Protein AF-A0A417Y6M2-F1 (afdb_monomer)

Secondary structure (DSSP, 8-state):
--HHHHHHHHHHHHHHHHHHHHHHHHHHHHHHHHHHHHHHHHHHHHHHHHHHHHHSSS-S-EEHHHHHHHH-SS-HHHHHHHHHHTTEEEEEE--SSSS-EEEEEETTT-HHHHHHTT-

Organism: NCBI:txid2049295

Foldseek 3Di:
DPVVVVVVVVVVVVVVVVVVVVVVVVVVVVVVVVVVVVVVVVLLVVLLVVLLVVQPDPDQKDFLVVSCVVSDPDDSVVNVVSLVVSQKDWDWDDPVDPDTTIMIHHCVSCVVVVVVVVD

Structure (mmCIF, N/CA/C/O backbone):
data_AF-A0A417Y6M2-F1
#
_entry.id   AF-A0A417Y6M2-F1
#
loop_
_atom_site.group_PDB
_atom_site.id
_atom_site.type_symbol
_atom_site.label_atom_id
_atom_site.label_alt_id
_atom_site.label_comp_id
_atom_site.label_asym_id
_atom_site.label_entity_id
_atom_site.label_seq_id
_atom_site.pdbx_PDB_ins_code
_atom_site.Cartn_x
_atom_site.Cartn_y
_atom_site.Cartn_z
_atom_site.occupancy
_atom_site.B_iso_or_equiv
_atom_site.auth_seq_id
_atom_site.auth_comp_id
_atom_site.auth_asym_id
_atom_site.auth_atom_id
_atom_site.pdbx_PDB_model_num
ATOM 1 N N . MET A 1 1 ? 24.939 25.107 -61.874 1.00 54.72 1 MET A N 1
ATOM 2 C CA . MET A 1 1 ? 23.739 24.264 -61.665 1.00 54.72 1 MET A CA 1
ATOM 3 C C . MET A 1 1 ? 24.031 22.920 -60.962 1.00 54.72 1 MET A C 1
ATOM 5 O O . MET A 1 1 ? 23.158 22.072 -60.934 1.00 54.72 1 MET A O 1
ATOM 9 N N . TRP A 1 2 ? 25.204 22.731 -60.329 1.00 57.91 2 TRP A N 1
ATOM 10 C CA . TRP A 1 2 ? 25.581 21.485 -59.620 1.00 57.91 2 TRP A CA 1
ATOM 11 C C . TRP A 1 2 ? 25.489 21.575 -58.082 1.00 57.91 2 TRP A C 1
ATOM 13 O O . TRP A 1 2 ? 25.533 20.565 -57.395 1.00 57.91 2 TRP A O 1
ATOM 23 N N . ALA A 1 3 ? 25.323 22.782 -57.526 1.00 62.53 3 ALA A N 1
ATOM 24 C CA . ALA A 1 3 ? 25.256 23.000 -56.076 1.00 62.53 3 ALA A CA 1
ATOM 25 C C . ALA A 1 3 ? 23.879 22.675 -55.460 1.00 62.53 3 ALA A C 1
ATOM 27 O O . ALA A 1 3 ? 23.788 22.428 -54.263 1.00 62.53 3 ALA A O 1
ATOM 28 N N . GLY A 1 4 ? 22.807 22.665 -56.262 1.00 64.75 4 GLY A N 1
ATOM 29 C CA . GLY A 1 4 ? 21.456 22.345 -55.788 1.00 64.75 4 GLY A CA 1
ATOM 30 C C . GLY A 1 4 ? 21.288 20.860 -55.459 1.00 64.75 4 GLY A C 1
ATOM 31 O O . GLY A 1 4 ? 20.844 20.523 -54.368 1.00 64.75 4 GLY A O 1
ATOM 32 N N . SER A 1 5 ? 21.720 19.966 -56.356 1.00 64.38 5 SER A N 1
ATOM 33 C CA . SER A 1 5 ? 21.590 18.508 -56.185 1.00 64.38 5 SER A CA 1
ATOM 34 C C . SER A 1 5 ? 22.377 17.967 -54.987 1.00 64.38 5 SER A C 1
ATOM 36 O O . SER A 1 5 ? 21.925 17.039 -54.320 1.00 64.38 5 SER A O 1
ATOM 38 N N . MET A 1 6 ? 23.521 18.575 -54.663 1.00 65.12 6 MET A N 1
ATOM 39 C CA . MET A 1 6 ? 24.359 18.158 -53.536 1.00 65.12 6 MET A CA 1
ATOM 40 C C . MET A 1 6 ? 23.734 18.494 -52.171 1.00 65.12 6 MET A C 1
ATOM 42 O O . MET A 1 6 ? 23.900 17.732 -51.221 1.00 65.12 6 MET A O 1
ATOM 46 N N . ARG A 1 7 ? 22.951 19.581 -52.085 1.00 73.00 7 ARG A N 1
ATOM 47 C CA . ARG A 1 7 ? 22.217 19.961 -50.864 1.00 73.00 7 ARG A CA 1
ATOM 48 C C . ARG A 1 7 ? 21.026 19.036 -50.616 1.00 73.00 7 ARG A C 1
ATOM 50 O O . ARG A 1 7 ? 20.919 18.480 -49.527 1.00 73.00 7 ARG A O 1
ATOM 57 N N . PHE A 1 8 ? 20.227 18.757 -51.648 1.00 73.69 8 PHE A N 1
ATOM 58 C CA . PHE A 1 8 ? 19.105 17.815 -51.546 1.00 73.69 8 PHE A CA 1
ATOM 59 C C . PHE A 1 8 ? 19.553 16.404 -51.132 1.00 73.69 8 PHE A C 1
ATOM 61 O O . PHE A 1 8 ? 18.904 15.765 -50.308 1.00 73.69 8 PHE A O 1
ATOM 68 N N . MET A 1 9 ? 20.696 15.929 -51.635 1.00 74.69 9 MET A N 1
ATOM 69 C CA . MET A 1 9 ? 21.231 14.618 -51.255 1.00 74.69 9 MET A CA 1
ATOM 70 C C . MET A 1 9 ? 21.690 14.568 -49.788 1.00 74.69 9 MET A C 1
ATOM 72 O O . MET A 1 9 ? 21.459 13.567 -49.111 1.00 74.69 9 MET A O 1
ATOM 76 N N . SER A 1 10 ? 22.282 15.651 -49.269 1.00 84.56 10 SER A N 1
ATOM 77 C CA . SER A 1 10 ? 22.652 15.739 -47.849 1.00 84.56 10 SER A CA 1
ATOM 78 C C . SER A 1 10 ? 21.443 15.827 -46.914 1.00 84.56 10 SER A C 1
ATOM 80 O O . SER A 1 10 ? 21.478 15.260 -45.826 1.00 84.56 10 SER A O 1
ATOM 82 N N . GLU A 1 11 ? 20.359 16.476 -47.345 1.00 84.56 11 GLU A N 1
ATOM 83 C CA . GLU A 1 11 ? 19.126 16.600 -46.560 1.00 84.56 11 GLU A CA 1
ATOM 84 C C . GLU A 1 11 ? 18.396 15.259 -46.438 1.00 84.56 11 GLU A C 1
ATOM 86 O O . GLU A 1 11 ? 17.983 14.876 -45.343 1.00 84.56 11 GLU A O 1
ATOM 91 N N . ILE A 1 12 ? 18.315 14.495 -47.532 1.00 85.56 12 ILE A N 1
ATOM 92 C CA . ILE A 1 12 ? 17.737 13.143 -47.520 1.00 85.56 12 ILE A CA 1
ATOM 93 C C . ILE A 1 12 ? 18.572 12.211 -46.633 1.00 85.56 12 ILE A C 1
ATOM 95 O O . ILE A 1 12 ? 18.019 11.444 -45.845 1.00 85.56 12 ILE A O 1
ATOM 99 N N . LEU A 1 13 ? 19.902 12.305 -46.717 1.00 87.94 13 LEU A N 1
ATOM 100 C CA . LEU A 1 13 ? 20.801 11.510 -45.884 1.00 87.94 13 LEU A CA 1
ATOM 101 C C . LEU A 1 13 ? 20.647 11.861 -44.395 1.00 87.94 13 LEU A C 1
ATOM 103 O O . LEU A 1 13 ? 20.551 10.965 -43.558 1.00 87.94 13 LEU A O 1
ATOM 107 N N . ALA A 1 14 ? 20.565 13.151 -44.064 1.00 87.31 14 ALA A N 1
ATOM 108 C CA . ALA A 1 14 ? 20.352 13.610 -42.696 1.00 87.31 14 ALA A CA 1
ATOM 109 C C . ALA A 1 14 ? 18.997 13.145 -42.137 1.00 87.31 14 ALA A C 1
ATOM 111 O O . ALA A 1 14 ? 18.939 12.654 -41.010 1.00 87.31 14 ALA A O 1
ATOM 112 N N . ALA A 1 15 ? 17.922 13.229 -42.928 1.00 88.06 15 ALA A N 1
ATOM 113 C CA . ALA A 1 15 ? 16.596 12.754 -42.535 1.00 88.06 15 ALA A CA 1
ATOM 114 C C . ALA A 1 15 ? 16.566 11.232 -42.315 1.00 88.06 15 ALA A C 1
ATOM 116 O O . ALA A 1 15 ? 15.968 10.759 -41.348 1.00 88.06 15 ALA A O 1
ATOM 117 N N . ALA A 1 16 ? 17.256 10.465 -43.164 1.00 90.06 16 ALA A N 1
ATOM 118 C CA . ALA A 1 16 ? 17.376 9.017 -43.010 1.00 90.06 16 ALA A CA 1
ATOM 119 C C . ALA A 1 16 ? 18.125 8.640 -41.721 1.00 90.06 16 ALA A C 1
ATOM 121 O O . ALA A 1 16 ? 17.673 7.777 -40.968 1.00 90.06 16 ALA A O 1
ATOM 122 N N . ILE A 1 17 ? 19.233 9.326 -41.426 1.00 89.94 17 ILE A N 1
ATOM 123 C CA . ILE A 1 17 ? 20.009 9.116 -40.197 1.00 89.94 17 ILE A CA 1
ATOM 124 C C . ILE A 1 17 ? 19.178 9.491 -38.964 1.00 89.94 17 ILE A C 1
ATOM 126 O O . ILE A 1 17 ? 19.119 8.721 -38.007 1.00 89.94 17 ILE A O 1
ATOM 130 N N . ALA A 1 18 ? 18.486 10.632 -38.996 1.00 87.00 18 ALA A N 1
ATOM 131 C CA . ALA A 1 18 ? 17.612 11.059 -37.907 1.00 87.00 18 ALA A CA 1
ATOM 132 C C . ALA A 1 18 ? 16.472 10.055 -37.659 1.00 87.00 18 ALA A C 1
ATOM 134 O O . ALA A 1 18 ? 16.197 9.712 -36.509 1.00 87.00 18 ALA A O 1
ATOM 135 N N . GLY A 1 19 ? 15.862 9.527 -38.725 1.00 89.50 19 GLY A N 1
ATOM 136 C CA . GLY A 1 19 ? 14.841 8.483 -38.638 1.00 89.50 19 GLY A CA 1
ATOM 137 C C . GLY A 1 19 ? 15.370 7.193 -38.008 1.00 89.50 19 GLY A C 1
ATOM 138 O O . GLY A 1 19 ? 14.728 6.632 -37.122 1.00 89.50 19 GLY A O 1
ATOM 139 N N . LEU A 1 20 ? 16.569 6.750 -38.397 1.00 90.56 20 LEU A N 1
ATOM 140 C CA . LEU A 1 20 ? 17.204 5.559 -37.823 1.00 90.56 20 LEU A CA 1
ATOM 141 C C . LEU A 1 20 ? 17.528 5.729 -36.335 1.00 90.56 20 LEU A C 1
ATOM 143 O O . LEU A 1 20 ? 17.267 4.822 -35.544 1.00 90.56 20 LEU A O 1
ATOM 147 N N . ILE A 1 21 ? 18.045 6.895 -35.941 1.00 88.50 21 ILE A N 1
ATOM 148 C CA . ILE A 1 21 ? 18.315 7.214 -34.534 1.00 88.50 21 ILE A CA 1
ATOM 149 C C . ILE A 1 21 ? 17.006 7.238 -33.738 1.00 88.50 21 ILE A C 1
ATOM 151 O O . ILE A 1 21 ? 16.937 6.633 -32.670 1.00 88.50 21 ILE A O 1
ATOM 155 N N . ALA A 1 22 ? 15.951 7.869 -34.261 1.00 85.88 22 ALA A N 1
ATOM 156 C CA . ALA A 1 22 ? 14.649 7.918 -33.601 1.00 85.88 22 ALA A CA 1
ATOM 157 C C . ALA A 1 22 ? 14.050 6.516 -33.396 1.00 85.88 22 ALA A C 1
ATOM 159 O O . ALA A 1 22 ? 13.571 6.209 -32.305 1.00 85.88 22 ALA A O 1
ATOM 160 N N . ILE A 1 23 ? 14.138 5.641 -34.404 1.00 89.56 23 ILE A N 1
ATOM 161 C CA . ILE A 1 23 ? 13.688 4.244 -34.304 1.00 89.56 23 ILE A CA 1
ATOM 162 C C . ILE A 1 23 ? 14.512 3.485 -33.256 1.00 89.56 23 ILE A C 1
ATOM 164 O O . ILE A 1 23 ? 13.944 2.790 -32.415 1.00 89.56 23 ILE A O 1
ATOM 168 N N . ALA A 1 24 ? 15.838 3.639 -33.257 1.00 86.00 24 ALA A N 1
ATOM 169 C CA . ALA A 1 24 ? 16.707 2.988 -32.280 1.00 86.00 24 ALA A CA 1
ATOM 170 C C . ALA A 1 24 ? 16.386 3.431 -30.841 1.00 86.00 24 ALA A C 1
ATOM 172 O O . ALA A 1 24 ? 16.250 2.592 -29.948 1.00 86.00 24 ALA A O 1
ATOM 173 N N . VAL A 1 25 ? 16.196 4.736 -30.626 1.00 83.38 25 VAL A N 1
ATOM 174 C CA . VAL A 1 25 ? 15.802 5.301 -29.328 1.00 83.38 25 VAL A CA 1
ATOM 175 C C . VAL A 1 25 ? 14.421 4.799 -28.907 1.00 83.38 25 VAL A C 1
ATOM 177 O O . VAL A 1 25 ? 14.261 4.389 -27.760 1.00 83.38 25 VAL A O 1
ATOM 180 N N . ALA A 1 26 ? 13.441 4.758 -29.814 1.00 80.94 26 ALA A N 1
ATOM 181 C CA . ALA A 1 26 ? 12.099 4.258 -29.517 1.00 80.94 26 ALA A CA 1
ATOM 182 C C . ALA A 1 26 ? 12.114 2.781 -29.087 1.00 80.94 26 ALA A C 1
ATOM 184 O O . ALA A 1 26 ? 11.493 2.417 -28.089 1.00 80.94 26 ALA A O 1
ATOM 185 N N . LEU A 1 27 ? 12.883 1.937 -29.782 1.00 82.38 27 LEU A N 1
ATOM 186 C CA . LEU A 1 27 ? 13.020 0.517 -29.443 1.00 82.38 27 LEU A CA 1
ATOM 187 C C . LEU A 1 27 ? 13.712 0.299 -28.088 1.00 82.38 27 LEU A C 1
ATOM 189 O O . LEU A 1 27 ? 13.333 -0.606 -27.339 1.00 82.38 27 LEU A O 1
ATOM 193 N N . LEU A 1 28 ? 14.704 1.128 -27.751 1.00 78.06 28 LEU A N 1
ATOM 194 C CA . LEU A 1 28 ? 15.375 1.099 -26.448 1.00 78.06 28 LEU A CA 1
ATOM 195 C C . LEU A 1 28 ? 14.450 1.592 -25.324 1.00 78.06 28 LEU A C 1
ATOM 197 O O . LEU A 1 28 ? 14.316 0.924 -24.297 1.00 78.06 28 LEU A O 1
ATOM 201 N N . ALA A 1 29 ? 13.759 2.715 -25.534 1.00 75.00 29 ALA A N 1
ATOM 202 C CA . ALA A 1 29 ? 12.825 3.299 -24.573 1.00 75.00 29 ALA A CA 1
ATOM 203 C C . ALA A 1 29 ? 11.648 2.361 -24.271 1.00 75.00 29 ALA A C 1
ATOM 205 O O . ALA A 1 29 ? 11.280 2.195 -23.107 1.00 75.00 29 ALA A O 1
ATOM 206 N N . GLN A 1 30 ? 11.118 1.676 -25.291 1.00 72.50 30 GLN A N 1
ATOM 207 C CA . GLN A 1 30 ? 10.044 0.698 -25.125 1.00 72.50 30 GLN A CA 1
ATOM 208 C C . GLN A 1 30 ? 10.455 -0.421 -24.159 1.00 72.50 30 GLN A C 1
ATOM 210 O O . GLN A 1 30 ? 9.682 -0.805 -23.286 1.00 72.50 30 GLN A O 1
ATOM 215 N N . ARG A 1 31 ? 11.694 -0.919 -24.234 1.00 61.84 31 ARG A N 1
ATOM 216 C CA . ARG A 1 31 ? 12.164 -1.963 -23.308 1.00 61.84 31 ARG A CA 1
ATOM 217 C C . ARG A 1 31 ? 12.281 -1.462 -21.869 1.00 61.84 31 ARG A C 1
ATOM 219 O O . ARG A 1 31 ? 11.937 -2.206 -20.955 1.00 61.84 31 ARG A O 1
ATOM 226 N N . HIS A 1 32 ? 12.713 -0.220 -21.663 1.00 59.22 32 HIS A N 1
ATOM 227 C CA . HIS A 1 32 ? 12.833 0.366 -20.325 1.00 59.22 32 HIS A CA 1
ATOM 228 C C . HIS A 1 32 ? 11.478 0.685 -19.684 1.00 59.22 32 HIS A C 1
ATOM 230 O O . HIS A 1 32 ? 11.266 0.357 -18.516 1.00 59.22 32 HIS A O 1
ATOM 236 N N . GLN A 1 33 ? 10.535 1.249 -20.444 1.00 56.75 33 GLN A N 1
ATOM 237 C CA . GLN A 1 33 ? 9.195 1.556 -19.933 1.00 56.75 33 GLN A CA 1
ATOM 238 C C . GLN A 1 33 ? 8.436 0.292 -19.509 1.00 56.75 33 GLN A C 1
ATOM 240 O O . GLN A 1 33 ? 7.770 0.285 -18.475 1.00 56.75 33 GLN A O 1
ATOM 245 N N . PHE A 1 34 ? 8.589 -0.810 -20.249 1.00 55.16 34 PHE A N 1
ATOM 246 C CA . PHE A 1 34 ? 7.940 -2.078 -19.909 1.00 55.16 34 PHE A CA 1
ATOM 247 C C . PHE A 1 34 ? 8.462 -2.720 -18.614 1.00 55.16 34 PHE A C 1
ATOM 249 O O . PHE A 1 34 ? 7.702 -3.437 -17.960 1.00 55.16 34 PHE A O 1
ATOM 256 N N . GLN A 1 35 ? 9.721 -2.485 -18.230 1.00 52.28 35 GLN A N 1
ATOM 257 C CA . GLN A 1 35 ? 10.263 -3.015 -16.971 1.00 52.28 35 GLN A CA 1
ATOM 258 C C . GLN A 1 35 ? 9.712 -2.252 -15.764 1.00 52.28 35 GLN A C 1
ATOM 260 O O . GLN A 1 35 ? 9.183 -2.873 -14.844 1.00 52.28 35 GLN A O 1
ATOM 265 N N . GLN A 1 36 ? 9.691 -0.917 -15.823 1.00 52.09 36 GLN A N 1
ATOM 266 C CA . GLN A 1 36 ? 9.127 -0.095 -14.746 1.00 52.09 36 GLN A CA 1
ATOM 267 C C . GLN A 1 36 ? 7.627 -0.360 -14.530 1.00 52.09 36 GLN A C 1
ATOM 269 O O . GLN A 1 36 ? 7.155 -0.412 -13.395 1.00 52.09 36 GLN A O 1
ATOM 274 N N . PHE A 1 37 ? 6.876 -0.608 -15.609 1.00 51.94 37 PHE A N 1
ATOM 275 C CA . PHE A 1 37 ? 5.445 -0.913 -15.521 1.00 51.94 37 PHE A CA 1
ATOM 276 C C . PHE A 1 37 ? 5.165 -2.289 -14.888 1.00 51.94 37 PHE A C 1
ATOM 278 O O . PHE A 1 37 ? 4.209 -2.450 -14.128 1.00 51.94 37 PHE A O 1
ATOM 285 N N . LYS A 1 38 ? 6.005 -3.296 -15.171 1.00 50.69 38 LYS A N 1
ATOM 286 C CA . LYS A 1 38 ? 5.868 -4.646 -14.596 1.00 50.69 38 LYS A CA 1
ATOM 287 C C . LYS A 1 38 ? 6.275 -4.701 -13.127 1.00 50.69 38 LYS A C 1
ATOM 289 O O . LYS A 1 38 ? 5.644 -5.427 -12.358 1.00 50.69 38 LYS A O 1
ATOM 294 N N . GLU A 1 39 ? 7.292 -3.940 -12.742 1.00 52.88 39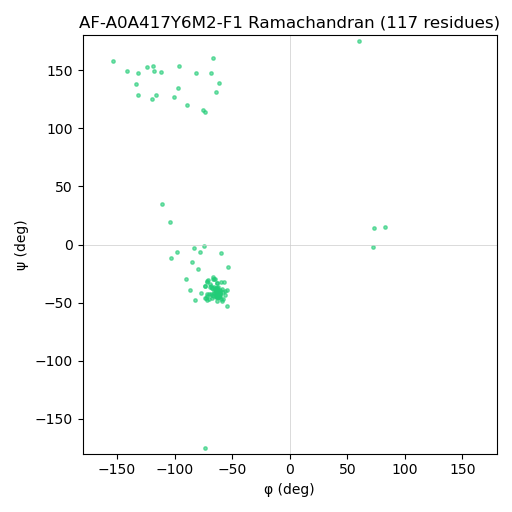 GLU A N 1
ATOM 295 C CA . GLU A 1 39 ? 7.731 -3.826 -11.350 1.00 52.88 39 GLU A CA 1
ATOM 296 C C . GLU A 1 39 ? 6.675 -3.106 -10.498 1.00 52.88 39 GLU A C 1
ATOM 298 O O . GLU A 1 39 ? 6.303 -3.607 -9.434 1.00 52.88 39 GLU A O 1
ATOM 303 N N . GLY A 1 40 ? 6.089 -2.014 -11.002 1.00 56.25 40 GLY A N 1
ATOM 304 C CA . GLY A 1 40 ? 5.025 -1.283 -10.305 1.00 56.25 40 GLY A CA 1
ATOM 305 C C . GLY A 1 40 ? 3.753 -2.111 -10.080 1.00 56.25 40 GLY A C 1
ATOM 306 O O . GLY A 1 40 ? 3.224 -2.145 -8.969 1.00 56.25 40 GLY A O 1
ATOM 307 N N . LEU A 1 41 ? 3.285 -2.841 -11.100 1.00 56.75 41 LEU A N 1
ATOM 308 C CA . LEU A 1 41 ? 2.069 -3.659 -10.991 1.00 56.75 41 LEU A CA 1
ATOM 309 C C . LEU A 1 41 ? 2.249 -4.863 -10.061 1.00 56.75 41 LEU A C 1
ATOM 311 O O . LEU A 1 41 ? 1.375 -5.129 -9.238 1.00 56.75 41 LEU A O 1
ATOM 315 N N . ARG A 1 42 ? 3.383 -5.575 -10.141 1.00 58.06 42 ARG A N 1
ATOM 316 C CA . ARG A 1 42 ? 3.676 -6.680 -9.210 1.00 58.06 42 ARG A CA 1
ATOM 317 C C . ARG A 1 42 ? 3.728 -6.197 -7.765 1.00 58.06 42 ARG A C 1
ATOM 319 O O . ARG A 1 42 ? 3.199 -6.871 -6.889 1.00 58.06 42 ARG A O 1
ATOM 326 N N . THR A 1 43 ? 4.294 -5.016 -7.535 1.00 66.31 43 THR A N 1
ATOM 327 C CA . THR A 1 43 ? 4.373 -4.418 -6.198 1.00 66.31 43 THR A CA 1
ATOM 328 C C . THR A 1 43 ? 2.985 -4.131 -5.624 1.00 66.31 43 THR A C 1
ATOM 330 O O . THR A 1 43 ? 2.739 -4.433 -4.462 1.00 66.31 43 THR A O 1
ATOM 333 N N . GLN A 1 44 ? 2.048 -3.629 -6.436 1.00 68.06 44 GLN A N 1
ATOM 334 C CA . GLN A 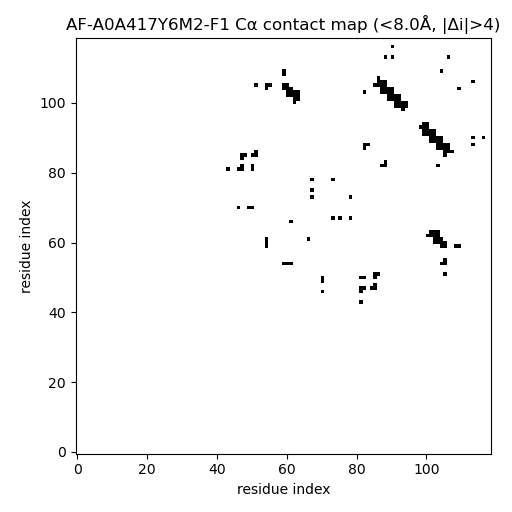1 44 ? 0.682 -3.351 -5.978 1.00 68.06 44 GLN A CA 1
ATOM 335 C C . GLN A 1 44 ? -0.101 -4.623 -5.641 1.00 68.06 44 GLN A C 1
ATOM 337 O O . GLN A 1 44 ? -0.700 -4.682 -4.574 1.00 68.06 44 GLN A O 1
ATOM 342 N N . TYR A 1 45 ? -0.058 -5.655 -6.489 1.00 73.56 45 TYR A N 1
ATOM 343 C CA . TYR A 1 45 ? -0.761 -6.913 -6.199 1.00 73.56 45 TYR A CA 1
ATOM 344 C C . TYR A 1 45 ? -0.187 -7.636 -4.973 1.00 73.56 45 TYR A C 1
ATOM 346 O O . TYR A 1 45 ? -0.936 -8.188 -4.172 1.00 73.56 45 TYR A O 1
ATOM 354 N N . MET A 1 46 ? 1.138 -7.615 -4.792 1.00 77.81 46 MET A N 1
ATOM 355 C CA . MET A 1 46 ? 1.751 -8.181 -3.587 1.00 77.81 46 MET A CA 1
ATOM 356 C C . MET A 1 46 ? 1.411 -7.361 -2.338 1.00 77.81 46 MET A C 1
ATOM 358 O O . MET A 1 46 ? 1.182 -7.943 -1.281 1.00 77.81 46 MET A O 1
ATOM 362 N N . ALA A 1 47 ? 1.321 -6.033 -2.457 1.00 83.25 47 ALA A N 1
ATOM 363 C CA . ALA A 1 47 ? 0.889 -5.168 -1.364 1.00 83.25 47 ALA A CA 1
ATOM 364 C C . ALA A 1 47 ? -0.580 -5.405 -0.987 1.00 83.25 47 ALA A C 1
ATOM 366 O O . ALA A 1 47 ? -0.890 -5.492 0.196 1.00 83.25 47 ALA A O 1
ATOM 367 N N . GLU A 1 48 ? -1.473 -5.569 -1.964 1.00 86.19 48 GLU A N 1
ATOM 368 C CA . GLU A 1 48 ? -2.878 -5.918 -1.721 1.00 86.19 48 GLU A CA 1
ATOM 369 C C . GLU A 1 48 ? -3.015 -7.251 -0.985 1.00 86.19 48 GLU A C 1
ATOM 371 O O . GLU A 1 48 ? -3.731 -7.322 0.012 1.00 86.19 48 GLU A O 1
ATOM 376 N N . ALA A 1 49 ? -2.299 -8.288 -1.434 1.00 85.06 49 ALA A N 1
ATOM 377 C CA . ALA A 1 49 ? -2.312 -9.596 -0.784 1.00 85.06 49 ALA A CA 1
ATOM 378 C C . ALA A 1 49 ? -1.783 -9.520 0.658 1.00 85.06 49 ALA A C 1
ATOM 380 O O . ALA A 1 49 ? -2.418 -10.038 1.574 1.00 85.06 49 ALA A O 1
ATOM 381 N N . ALA A 1 50 ? -0.670 -8.811 0.874 1.00 86.12 50 ALA A N 1
ATOM 382 C CA . ALA A 1 50 ? -0.090 -8.621 2.201 1.00 86.12 50 ALA A CA 1
ATOM 383 C C . ALA A 1 50 ? -1.006 -7.812 3.137 1.00 86.12 50 ALA A C 1
ATOM 385 O O . ALA A 1 50 ? -1.080 -8.101 4.330 1.00 86.12 50 ALA A O 1
ATOM 386 N N . ILE A 1 51 ? -1.715 -6.805 2.615 1.00 90.06 51 ILE A N 1
ATOM 387 C CA . ILE A 1 51 ? -2.713 -6.042 3.376 1.00 90.06 51 ILE A CA 1
ATOM 388 C C . ILE A 1 51 ? -3.903 -6.932 3.735 1.00 90.06 51 ILE A C 1
ATOM 390 O O . ILE A 1 51 ? -4.344 -6.905 4.883 1.00 90.06 51 ILE A O 1
ATOM 394 N N . GLY A 1 52 ? -4.393 -7.731 2.785 1.00 87.56 52 GLY A N 1
ATOM 395 C CA . GLY A 1 52 ? -5.457 -8.701 3.028 1.00 87.56 52 GLY A CA 1
ATOM 396 C C . GLY A 1 52 ? -5.095 -9.642 4.174 1.00 87.56 52 GLY A C 1
ATOM 397 O O . GLY A 1 52 ? -5.818 -9.699 5.161 1.00 87.56 52 GLY A O 1
ATOM 398 N N . GLU A 1 53 ? -3.928 -10.283 4.102 1.00 86.88 53 GLU A N 1
ATOM 399 C CA . GLU A 1 53 ? -3.423 -11.188 5.145 1.00 86.88 53 GLU A CA 1
ATOM 400 C C . GLU A 1 53 ? -3.225 -10.479 6.497 1.00 86.88 53 GLU A C 1
ATOM 402 O O . GLU A 1 53 ? -3.595 -10.998 7.551 1.00 86.88 53 GLU A O 1
ATOM 407 N N . LEU A 1 54 ? -2.700 -9.249 6.491 1.00 88.19 54 LEU A N 1
ATOM 408 C CA . LEU A 1 54 ? -2.529 -8.446 7.704 1.00 88.19 54 LEU A CA 1
ATOM 409 C C . LEU A 1 54 ? -3.865 -8.164 8.413 1.00 88.19 54 LEU A C 1
ATOM 411 O O . LEU A 1 54 ? -3.928 -8.157 9.652 1.00 88.19 54 LEU A O 1
ATOM 415 N N . LEU A 1 55 ? -4.911 -7.882 7.635 1.00 89.12 55 LEU A N 1
ATOM 416 C CA . LEU A 1 55 ? -6.251 -7.580 8.132 1.00 89.12 55 LEU A CA 1
ATOM 417 C C . LEU A 1 55 ? -7.095 -8.834 8.395 1.00 89.12 55 LEU A C 1
ATOM 419 O O . LEU A 1 55 ? -8.099 -8.732 9.093 1.00 89.12 55 LEU A O 1
ATOM 423 N N . ASP A 1 56 ? -6.698 -10.001 7.890 1.00 87.00 56 ASP A N 1
ATOM 424 C CA . ASP A 1 56 ? -7.382 -11.277 8.132 1.00 87.00 56 ASP A CA 1
ATOM 425 C C . ASP A 1 56 ? -6.972 -11.951 9.460 1.00 87.00 56 ASP A C 1
ATOM 427 O O . ASP A 1 56 ? -7.541 -12.959 9.860 1.00 87.00 56 ASP A O 1
ATOM 431 N N . GLY A 1 57 ? -6.020 -11.373 10.203 1.00 80.75 57 GLY A N 1
ATOM 432 C CA . GLY A 1 57 ? -5.594 -11.887 11.516 1.00 80.75 57 GLY A CA 1
ATOM 433 C C . GLY A 1 57 ? -6.589 -11.659 12.670 1.00 80.75 57 GLY A C 1
ATOM 434 O O . GLY A 1 57 ? -7.665 -11.100 12.491 1.00 80.75 57 GLY A O 1
ATOM 435 N N . ASP A 1 58 ? -6.195 -12.013 13.897 1.00 73.50 58 ASP A N 1
ATOM 436 C CA . ASP A 1 58 ? -7.061 -12.045 15.100 1.00 73.50 58 ASP A CA 1
ATOM 437 C C . ASP A 1 58 ? -7.832 -10.754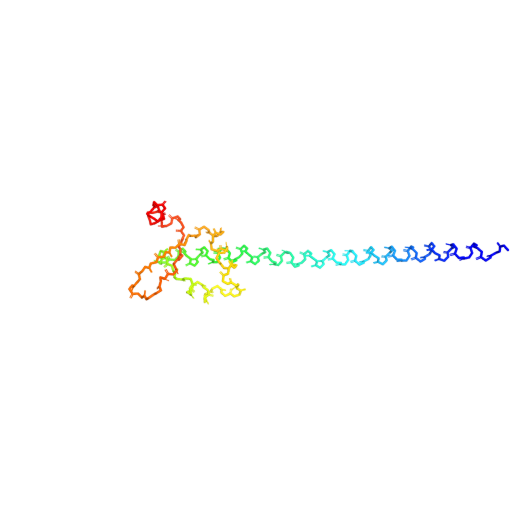 15.446 1.00 73.50 58 ASP A C 1
ATOM 439 O O . ASP A 1 58 ? -8.810 -10.799 16.187 1.00 73.50 58 ASP A O 1
ATOM 443 N N . HIS A 1 59 ? -7.420 -9.591 14.938 1.00 78.12 59 HIS A N 1
ATOM 444 C CA . HIS A 1 59 ? -8.095 -8.319 15.203 1.00 78.12 59 HIS A CA 1
ATOM 445 C C . HIS A 1 59 ? -8.996 -7.913 14.034 1.00 78.12 59 HIS A C 1
ATOM 447 O O . HIS A 1 59 ? -8.512 -7.786 12.911 1.00 78.12 59 HIS A O 1
ATOM 453 N N . ASP A 1 60 ? -10.270 -7.624 14.316 1.00 83.12 60 ASP A N 1
ATOM 454 C CA . ASP A 1 60 ? -11.267 -7.243 13.298 1.00 83.12 60 ASP A CA 1
ATOM 455 C C . ASP A 1 60 ? -10.973 -5.895 12.623 1.00 83.12 60 ASP A C 1
ATOM 457 O O . ASP A 1 60 ? -11.316 -5.684 11.456 1.00 83.12 60 ASP A O 1
ATOM 461 N N . MET A 1 61 ? -10.316 -4.987 13.351 1.00 89.94 61 MET A N 1
ATOM 462 C CA . MET A 1 61 ? -9.911 -3.664 12.884 1.00 89.94 61 MET A CA 1
ATOM 463 C C . MET A 1 61 ? -8.533 -3.289 13.431 1.00 89.94 61 MET A C 1
ATOM 465 O O . MET A 1 61 ? -8.154 -3.665 14.543 1.00 89.94 61 MET A O 1
ATOM 469 N N . ARG A 1 62 ? -7.780 -2.497 12.664 1.00 90.88 62 ARG A N 1
ATOM 470 C CA . ARG A 1 62 ? -6.470 -1.959 13.055 1.00 90.88 62 ARG A CA 1
ATOM 471 C C . ARG A 1 62 ? -6.404 -0.469 12.765 1.00 90.88 62 ARG A C 1
ATOM 473 O O . ARG A 1 62 ? -6.974 -0.001 11.784 1.00 90.88 62 ARG A O 1
ATOM 480 N N . SER A 1 63 ? -5.669 0.278 13.585 1.00 92.19 63 SER A N 1
ATOM 481 C CA . SER A 1 63 ? -5.451 1.695 13.305 1.00 92.19 63 SER A CA 1
ATOM 482 C C . SER A 1 63 ? -4.571 1.894 12.079 1.00 92.19 63 SER A C 1
ATOM 484 O O . SER A 1 63 ? -3.646 1.113 11.818 1.00 92.19 63 SER A O 1
ATOM 486 N N . PHE A 1 64 ? -4.835 2.977 11.350 1.00 93.12 64 PHE A N 1
ATOM 487 C CA . PHE A 1 64 ? -4.067 3.329 10.160 1.00 93.12 64 PHE A CA 1
ATOM 488 C C . PHE A 1 64 ? -2.557 3.408 10.450 1.00 93.12 64 PHE A C 1
ATOM 490 O O . PHE A 1 64 ? -1.747 2.879 9.692 1.00 93.12 64 PHE A O 1
ATOM 497 N N . ASP A 1 65 ? -2.162 3.949 11.605 1.00 91.31 65 ASP A N 1
ATOM 498 C CA . ASP A 1 65 ? -0.755 4.020 12.021 1.00 91.31 65 ASP A CA 1
ATOM 499 C C . ASP A 1 65 ? -0.092 2.659 12.262 1.00 91.31 65 ASP A C 1
ATOM 501 O O . ASP A 1 65 ? 1.126 2.524 12.108 1.00 91.31 65 ASP A O 1
ATOM 505 N N . VAL A 1 66 ? -0.850 1.642 12.682 1.00 91.31 66 VAL A N 1
ATOM 506 C CA . VAL A 1 66 ? -0.322 0.275 12.824 1.00 91.31 66 VAL A CA 1
ATOM 507 C C . VAL A 1 66 ? -0.095 -0.337 11.446 1.00 91.31 66 VAL A C 1
ATOM 509 O O . VAL A 1 66 ? 0.966 -0.913 11.207 1.00 91.31 66 VAL A O 1
ATOM 512 N N . ILE A 1 67 ? -1.051 -0.166 10.532 1.00 91.75 67 ILE A N 1
ATOM 513 C CA . ILE A 1 67 ? -0.952 -0.667 9.156 1.00 91.75 67 ILE A CA 1
ATOM 514 C C . ILE A 1 67 ? 0.221 0.007 8.438 1.00 91.75 67 ILE A C 1
ATOM 516 O O . ILE A 1 67 ? 1.086 -0.678 7.894 1.00 91.75 67 ILE A O 1
ATOM 520 N N . ARG A 1 68 ? 0.319 1.338 8.520 1.00 91.38 68 ARG A N 1
ATOM 521 C CA . ARG A 1 68 ? 1.388 2.136 7.905 1.00 91.38 68 ARG A CA 1
ATOM 522 C C . ARG A 1 68 ? 2.778 1.699 8.352 1.00 91.38 68 ARG A C 1
ATOM 524 O O . ARG A 1 68 ? 3.669 1.560 7.520 1.00 91.38 68 ARG A O 1
ATOM 531 N N . ARG A 1 69 ? 2.962 1.436 9.651 1.00 89.44 69 ARG A N 1
ATOM 532 C CA . ARG A 1 69 ? 4.236 0.937 10.195 1.00 89.44 69 ARG A CA 1
ATOM 533 C C . ARG A 1 69 ? 4.585 -0.475 9.726 1.00 89.44 69 ARG A C 1
ATOM 535 O O . ARG A 1 69 ? 5.765 -0.796 9.662 1.00 89.44 69 ARG A O 1
ATOM 542 N N . ARG A 1 70 ? 3.585 -1.316 9.447 1.00 86.75 70 ARG A N 1
ATOM 543 C CA . ARG A 1 70 ? 3.788 -2.722 9.072 1.00 86.75 70 ARG A CA 1
ATOM 544 C C . ARG A 1 70 ? 4.018 -2.909 7.574 1.00 86.75 70 ARG A C 1
ATOM 546 O O . ARG A 1 70 ? 4.848 -3.727 7.204 1.00 86.75 70 ARG A O 1
ATOM 553 N N . VAL A 1 71 ? 3.290 -2.163 6.744 1.00 86.19 71 VAL A N 1
ATOM 554 C CA . VAL A 1 71 ? 3.398 -2.233 5.280 1.00 86.19 71 VAL A CA 1
ATOM 555 C C . VAL A 1 71 ? 4.571 -1.380 4.785 1.00 86.19 71 VAL A C 1
ATOM 557 O O . VAL A 1 71 ? 5.400 -1.875 4.030 1.00 86.19 71 VAL A O 1
ATOM 560 N N . GLY A 1 72 ? 4.695 -0.132 5.257 1.00 81.62 72 GLY A N 1
ATOM 561 C CA . GLY A 1 72 ? 5.763 0.793 4.854 1.00 81.62 72 GLY A C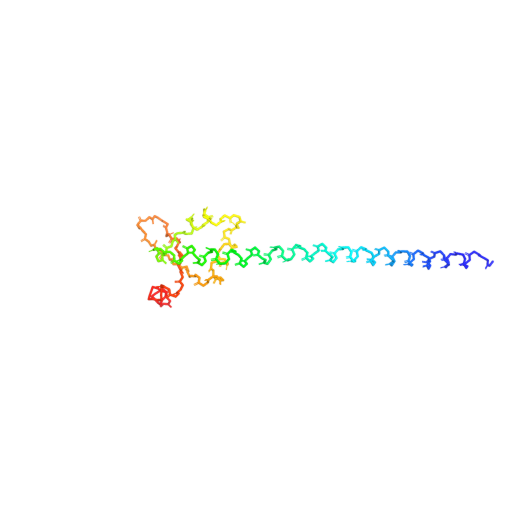A 1
ATOM 562 C C . GLY A 1 72 ? 5.787 1.116 3.349 1.00 81.62 72 GLY A C 1
ATOM 563 O O . GLY A 1 72 ? 5.012 0.581 2.571 1.00 81.62 72 GLY A O 1
ATOM 564 N N . GLY A 1 73 ? 6.662 2.032 2.919 1.00 82.06 73 GLY A N 1
ATOM 565 C CA . GLY A 1 73 ? 6.950 2.259 1.489 1.00 82.06 73 GLY A CA 1
ATOM 566 C C . GLY A 1 73 ? 5.869 2.960 0.650 1.00 82.06 73 GLY A C 1
ATOM 567 O O . GLY A 1 73 ? 6.121 3.248 -0.516 1.00 82.06 73 GLY A O 1
ATOM 568 N N . PHE A 1 74 ? 4.710 3.284 1.227 1.00 86.62 74 PHE A N 1
ATOM 569 C CA . PHE A 1 74 ? 3.617 3.997 0.560 1.00 86.62 74 PHE A CA 1
ATOM 570 C C . PHE A 1 74 ? 3.343 5.338 1.234 1.00 86.62 74 PHE A C 1
ATOM 572 O O . PHE A 1 74 ? 3.511 5.478 2.449 1.00 86.62 74 PHE A O 1
ATOM 579 N N . SER A 1 75 ? 2.888 6.319 0.450 1.00 89.25 75 SER A N 1
ATOM 580 C CA . SER A 1 75 ? 2.307 7.527 1.028 1.00 89.25 75 SER A CA 1
ATOM 581 C C . SER A 1 75 ? 0.994 7.192 1.735 1.00 89.25 75 SER A C 1
ATOM 583 O O . SER A 1 75 ? 0.344 6.182 1.452 1.00 89.25 75 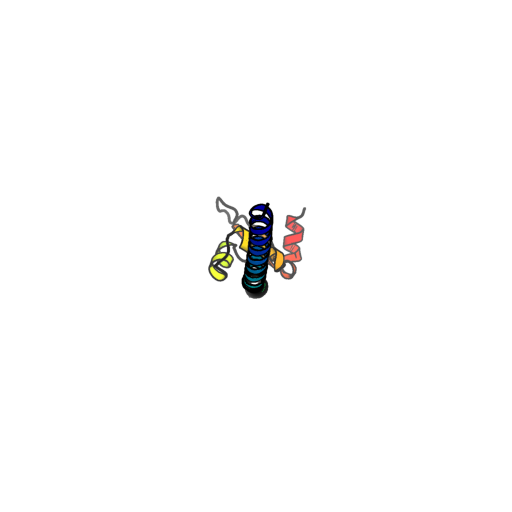SER A O 1
ATOM 585 N N . ASP A 1 76 ? 0.566 8.073 2.632 1.00 91.81 76 ASP A N 1
ATOM 586 C CA . ASP A 1 76 ? -0.673 7.879 3.374 1.00 91.81 76 ASP A CA 1
ATOM 587 C C . ASP A 1 76 ? -1.905 7.763 2.455 1.00 91.81 76 ASP A C 1
ATOM 589 O O . ASP A 1 76 ? -2.861 7.062 2.781 1.00 91.81 76 ASP A O 1
ATOM 593 N N . ASN A 1 77 ? -1.912 8.440 1.305 1.00 93.50 77 ASN A N 1
ATOM 594 C CA . ASN A 1 77 ? -3.013 8.350 0.345 1.00 93.50 77 ASN A CA 1
ATOM 595 C C . ASN A 1 77 ? -2.961 7.041 -0.459 1.00 93.50 77 ASN A C 1
ATOM 597 O O . ASN A 1 77 ? -3.987 6.384 -0.633 1.00 93.50 77 ASN A O 1
ATOM 601 N N . ASP A 1 78 ? -1.767 6.625 -0.888 1.00 90.38 78 ASP A N 1
ATOM 602 C CA . ASP A 1 78 ? -1.587 5.387 -1.656 1.00 90.38 78 ASP A CA 1
ATOM 603 C C . ASP A 1 78 ? -1.930 4.158 -0.813 1.00 90.38 78 ASP A C 1
ATOM 605 O O . ASP A 1 78 ? -2.600 3.239 -1.285 1.00 90.38 78 ASP A O 1
ATOM 609 N N . LEU A 1 79 ? -1.540 4.163 0.467 1.00 92.25 79 LEU A N 1
ATOM 610 C CA . LEU A 1 79 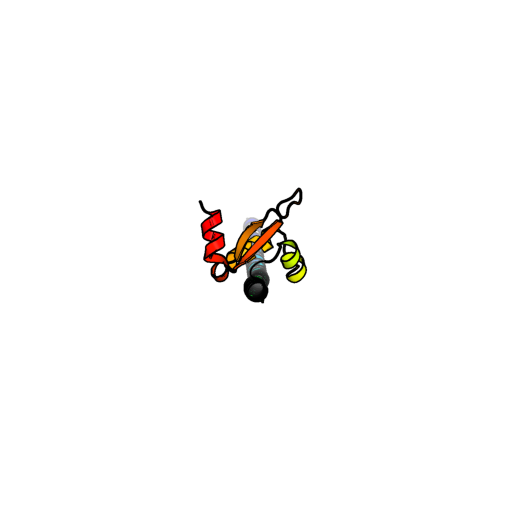? -1.877 3.085 1.391 1.00 92.25 79 LEU A CA 1
ATOM 611 C C . LEU A 1 79 ? -3.393 2.967 1.588 1.00 92.25 79 LEU A C 1
ATOM 613 O O . LEU A 1 79 ? -3.919 1.858 1.597 1.00 92.25 79 LEU A O 1
ATOM 617 N N . ARG A 1 80 ? -4.115 4.091 1.694 1.00 95.00 80 ARG A N 1
ATOM 618 C CA . ARG A 1 80 ? -5.587 4.080 1.767 1.00 95.00 80 ARG A CA 1
ATOM 619 C C . ARG A 1 80 ? -6.221 3.545 0.486 1.00 95.00 80 ARG A C 1
ATOM 621 O 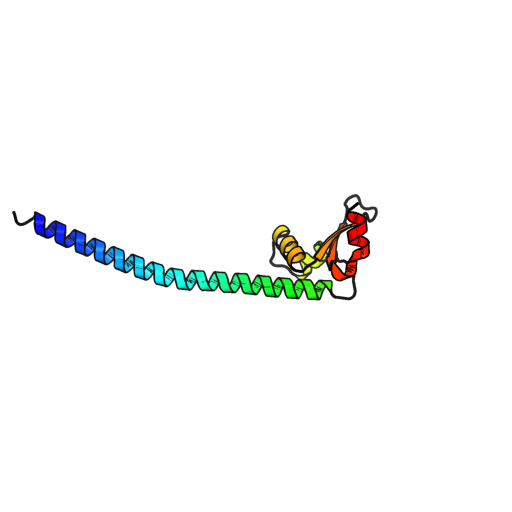O . ARG A 1 80 ? -7.171 2.773 0.569 1.00 95.00 80 ARG A O 1
ATOM 628 N N . GLN A 1 81 ? -5.688 3.888 -0.687 1.00 93.75 81 GLN A N 1
ATOM 629 C CA . GLN A 1 81 ? -6.166 3.309 -1.948 1.00 93.75 81 GLN A CA 1
ATOM 630 C C . GLN A 1 81 ? -5.939 1.795 -2.008 1.00 93.75 81 GLN A C 1
ATOM 632 O O . GLN A 1 81 ? -6.836 1.063 -2.426 1.00 93.75 81 GLN A O 1
ATOM 637 N N . LEU A 1 82 ? -4.777 1.313 -1.560 1.00 92.00 82 LEU A N 1
ATOM 638 C CA . LEU A 1 82 ? -4.489 -0.120 -1.479 1.00 92.00 82 LEU A CA 1
ATOM 639 C C . LEU A 1 82 ? -5.406 -0.835 -0.481 1.00 92.00 82 LEU A C 1
ATOM 641 O O . LEU A 1 82 ? -5.898 -1.919 -0.781 1.00 92.00 82 LEU A O 1
ATOM 645 N N . LEU A 1 83 ? -5.702 -0.213 0.664 1.00 93.56 83 LEU A N 1
ATOM 646 C CA . LEU A 1 83 ? -6.660 -0.733 1.641 1.00 93.56 83 LEU A CA 1
ATOM 647 C C . LEU A 1 83 ? -8.052 -0.905 1.018 1.00 93.56 83 LEU A C 1
ATOM 649 O O . LEU A 1 83 ? -8.619 -1.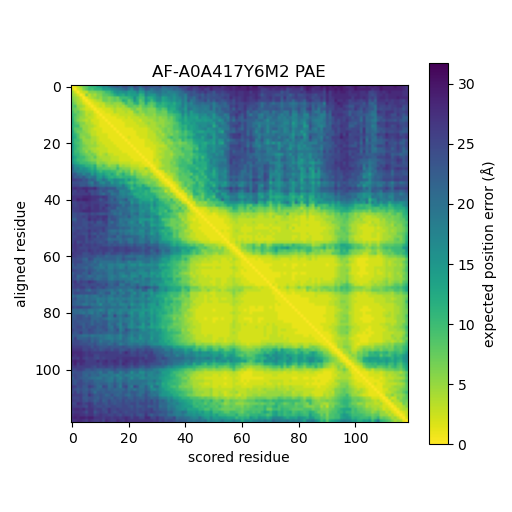995 1.088 1.00 93.56 83 LEU A O 1
ATOM 653 N N . VAL A 1 84 ? -8.563 0.110 0.319 1.00 93.81 84 VAL A N 1
ATOM 654 C CA . VAL A 1 84 ? -9.849 0.010 -0.394 1.00 93.81 84 VAL A CA 1
ATOM 655 C C . VAL A 1 84 ? -9.815 -1.095 -1.454 1.00 93.81 84 VAL A C 1
ATOM 657 O O . VAL A 1 84 ? -10.741 -1.903 -1.530 1.00 93.81 84 VAL A O 1
ATOM 660 N N . ARG A 1 85 ? -8.733 -1.186 -2.239 1.00 90.31 85 ARG A N 1
ATOM 661 C CA . ARG A 1 85 ? -8.563 -2.238 -3.259 1.00 90.31 85 ARG A CA 1
ATOM 662 C C . ARG A 1 85 ? -8.501 -3.644 -2.656 1.00 90.31 85 ARG A C 1
ATOM 664 O O . ARG A 1 85 ? -9.031 -4.572 -3.255 1.00 90.31 85 ARG A O 1
ATOM 671 N N . SER A 1 86 ? -7.946 -3.790 -1.452 1.00 91.06 86 SER A N 1
ATOM 672 C CA . SER A 1 86 ? -7.939 -5.051 -0.693 1.00 91.06 86 SER A CA 1
ATOM 673 C C . SER A 1 86 ? -9.299 -5.418 -0.071 1.00 91.06 86 SER A C 1
ATOM 675 O O . SER A 1 86 ? -9.425 -6.457 0.573 1.00 91.06 86 SER A O 1
ATOM 677 N N . GLY A 1 87 ? -10.331 -4.584 -0.249 1.00 90.88 87 GLY A N 1
ATOM 678 C CA . GLY A 1 87 ? -11.661 -4.803 0.323 1.00 90.88 87 GLY A 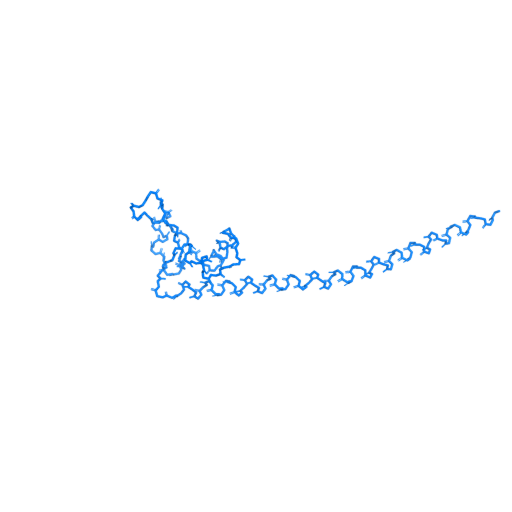CA 1
ATOM 679 C C . GLY A 1 87 ? -11.800 -4.344 1.777 1.00 90.88 87 GLY A C 1
ATOM 680 O O . GLY A 1 87 ? -12.761 -4.726 2.455 1.00 90.88 87 GLY A O 1
ATOM 681 N N . ALA A 1 88 ? -10.858 -3.535 2.268 1.00 94.00 88 ALA A N 1
ATOM 682 C CA . ALA A 1 88 ? -10.962 -2.898 3.568 1.00 94.00 88 ALA A CA 1
ATOM 683 C C . ALA A 1 88 ? -11.837 -1.640 3.503 1.00 94.00 88 ALA A C 1
ATOM 685 O O . ALA A 1 88 ? -11.855 -0.914 2.508 1.00 94.00 88 ALA A O 1
ATOM 686 N N . VAL A 1 89 ? -12.540 -1.374 4.595 1.00 93.06 89 VAL A N 1
ATOM 687 C CA . VAL A 1 89 ? -13.352 -0.173 4.805 1.00 93.06 89 VAL A CA 1
ATOM 688 C C . VAL A 1 89 ? -12.822 0.599 6.007 1.00 93.06 89 VAL A C 1
ATOM 690 O O . VAL A 1 89 ? -12.164 0.033 6.887 1.00 93.06 89 VAL A O 1
ATOM 693 N N . ARG A 1 90 ? -13.061 1.911 5.990 1.00 92.62 90 ARG A N 1
ATOM 694 C CA . ARG A 1 90 ? -12.585 2.855 6.998 1.00 92.62 90 ARG A CA 1
ATOM 695 C C . ARG A 1 90 ? -13.682 3.114 8.021 1.00 92.62 90 ARG A C 1
ATOM 697 O O . ARG A 1 90 ? -14.801 3.412 7.626 1.00 92.62 90 ARG A O 1
ATOM 704 N N . PHE A 1 91 ? -13.306 3.093 9.291 1.00 90.69 91 PHE A N 1
ATOM 705 C CA . PHE A 1 91 ? -14.150 3.398 10.439 1.00 90.69 91 PHE A CA 1
ATOM 706 C C . PHE A 1 91 ? -13.509 4.507 11.268 1.00 90.69 91 PHE A C 1
ATOM 708 O O . PHE A 1 91 ? -12.278 4.632 11.315 1.00 90.69 91 PHE A O 1
ATOM 715 N N . TYR A 1 92 ? -14.335 5.273 11.967 1.00 86.81 92 TYR A N 1
ATOM 716 C CA . TYR A 1 92 ? -13.881 6.246 12.952 1.00 86.81 92 TYR A CA 1
ATOM 717 C C . TYR A 1 92 ? -14.394 5.837 14.320 1.00 86.81 92 TYR A C 1
ATOM 719 O O . TYR A 1 92 ? -15.574 5.557 14.497 1.00 86.81 92 TYR A O 1
ATOM 727 N N . ARG A 1 93 ? -13.490 5.765 15.298 1.00 82.81 93 ARG A N 1
ATOM 728 C CA . ARG A 1 93 ? -13.874 5.511 16.685 1.00 82.81 93 ARG A CA 1
ATOM 729 C C . ARG A 1 93 ? -13.452 6.674 17.557 1.00 82.81 93 ARG A C 1
ATOM 731 O O . ARG A 1 93 ? -12.266 7.017 17.608 1.00 82.81 93 ARG A O 1
ATOM 738 N N . ASP A 1 94 ? -14.418 7.220 18.282 1.00 78.94 94 ASP A N 1
ATOM 739 C CA . ASP A 1 94 ? -14.139 8.092 19.409 1.00 78.94 94 ASP A CA 1
ATOM 740 C C . ASP A 1 94 ? -13.674 7.231 20.593 1.00 78.94 94 ASP A C 1
ATOM 742 O O . ASP A 1 94 ? -14.388 6.356 21.084 1.00 78.94 94 ASP A O 1
ATOM 746 N N . LEU A 1 95 ? -12.423 7.431 21.002 1.00 73.19 95 LEU A N 1
ATOM 747 C CA . LEU A 1 95 ? -11.815 6.762 22.154 1.00 73.19 95 LEU A CA 1
ATOM 748 C C . LEU A 1 95 ? -11.716 7.701 23.368 1.00 73.19 95 LEU A C 1
ATOM 750 O O . LEU A 1 95 ? -10.920 7.452 24.273 1.00 73.19 95 LEU A O 1
ATOM 754 N N . GLY A 1 96 ? -12.491 8.791 23.392 1.00 67.50 96 GLY A N 1
ATOM 755 C CA . GLY A 1 96 ? -12.414 9.824 24.427 1.00 67.50 96 GLY A CA 1
ATOM 756 C C . GLY A 1 96 ? -11.167 10.706 24.302 1.00 67.50 96 GLY A C 1
ATOM 757 O O . GLY A 1 96 ? -10.811 11.427 25.235 1.00 67.50 96 GLY A O 1
ATOM 758 N N . THR A 1 97 ? -10.476 10.638 23.161 1.00 66.75 97 THR A N 1
ATOM 759 C CA . THR A 1 97 ? -9.353 11.508 22.805 1.00 66.75 97 THR A CA 1
ATOM 760 C C . THR A 1 97 ? -9.840 12.669 21.939 1.00 66.75 97 THR A C 1
ATOM 762 O O . THR A 1 97 ? -10.777 12.490 21.173 1.00 66.75 97 THR A O 1
ATOM 765 N N . PRO A 1 98 ? -9.166 13.837 21.934 1.00 67.69 98 PRO A N 1
ATOM 766 C CA . PRO A 1 98 ? -9.561 14.986 21.103 1.00 67.69 98 PRO A CA 1
ATOM 767 C C . PRO A 1 98 ? -9.574 14.725 19.586 1.00 67.69 98 PRO A C 1
ATOM 769 O O . PRO A 1 98 ? -9.925 15.607 18.809 1.00 67.69 98 PRO A O 1
ATOM 772 N N . ARG A 1 99 ? -9.098 13.555 19.151 1.00 70.19 99 ARG A N 1
ATOM 773 C CA . ARG A 1 99 ? -8.984 13.150 17.756 1.00 70.19 99 ARG A CA 1
ATOM 774 C C . ARG A 1 99 ? -9.579 11.756 17.612 1.00 70.19 99 ARG A C 1
ATOM 776 O O . ARG A 1 99 ? -9.188 10.851 18.352 1.00 70.19 99 ARG A O 1
ATOM 783 N N . GLU A 1 100 ? -10.488 11.606 16.658 1.00 79.81 100 GLU A N 1
ATOM 784 C CA . GLU A 1 100 ? -11.029 10.310 16.259 1.00 79.81 100 GLU A CA 1
ATOM 785 C C . GLU A 1 100 ? -9.908 9.417 15.724 1.00 79.81 100 GLU A C 1
ATOM 787 O O . GLU A 1 100 ? -9.011 9.870 15.000 1.00 79.81 100 GLU A O 1
ATOM 792 N N . VAL A 1 101 ? -9.950 8.138 16.093 1.00 87.12 101 VAL A N 1
ATOM 793 C CA . VAL A 1 101 ? -8.974 7.160 15.619 1.00 87.12 101 VAL A CA 1
ATOM 794 C C . VAL A 1 101 ? -9.482 6.541 14.327 1.00 87.12 101 VAL A C 1
ATOM 796 O O . VAL A 1 101 ? -10.536 5.909 14.298 1.00 87.12 101 VAL A O 1
ATOM 799 N N . GLU A 1 102 ? -8.695 6.705 13.264 1.00 92.06 102 GLU A N 1
ATOM 800 C CA . GLU A 1 102 ? -8.932 6.074 11.968 1.00 92.06 102 GLU A CA 1
ATOM 801 C C . GLU A 1 102 ? -8.595 4.579 12.048 1.00 92.06 102 GLU A C 1
ATOM 803 O O . GLU A 1 102 ? -7.432 4.184 12.223 1.00 92.06 102 GLU A O 1
ATOM 808 N N . LEU A 1 103 ? -9.625 3.751 11.907 1.00 93.25 103 LEU A N 1
ATOM 809 C CA . LEU A 1 103 ? -9.552 2.298 11.922 1.00 93.25 103 LEU A CA 1
ATOM 810 C C . LEU A 1 103 ? -9.872 1.736 10.537 1.00 93.25 103 LEU A C 1
ATOM 812 O O . LEU A 1 103 ? -10.663 2.293 9.782 1.00 93.25 103 LEU A O 1
ATOM 816 N N . TRP A 1 104 ? -9.253 0.609 10.214 1.00 94.81 104 TRP A N 1
ATOM 817 C CA . TRP A 1 104 ? -9.458 -0.108 8.964 1.00 94.81 104 TRP A CA 1
ATOM 818 C C . TRP A 1 104 ? -9.642 -1.593 9.240 1.00 94.81 104 TRP A C 1
ATOM 820 O O . TRP A 1 104 ? -8.916 -2.175 10.051 1.00 94.81 104 TRP A O 1
ATOM 830 N N . GLY A 1 105 ? -10.589 -2.209 8.542 1.00 93.88 105 GLY A N 1
ATOM 831 C CA . GLY A 1 105 ? -10.872 -3.639 8.639 1.00 93.88 105 GLY A CA 1
ATOM 832 C C . GLY A 1 105 ? -11.498 -4.168 7.355 1.00 93.88 105 GLY A C 1
ATOM 833 O O . GLY A 1 105 ? -12.057 -3.403 6.570 1.00 93.88 105 GLY A O 1
ATOM 834 N N . LEU A 1 106 ? -11.404 -5.480 7.121 1.00 93.44 106 LEU A N 1
ATOM 835 C CA . LEU A 1 106 ? -12.031 -6.103 5.953 1.00 93.44 106 LEU A CA 1
ATOM 836 C C . LEU A 1 106 ? -13.552 -5.961 6.041 1.00 93.44 106 LEU A C 1
ATOM 838 O O . LEU A 1 106 ? -14.158 -6.325 7.055 1.00 93.44 106 LEU A O 1
ATOM 842 N N . ARG A 1 107 ? -14.183 -5.499 4.953 1.00 89.00 107 ARG A N 1
ATOM 843 C CA . ARG A 1 107 ? -15.646 -5.355 4.879 1.00 89.00 107 ARG A CA 1
ATOM 844 C C . ARG A 1 107 ? -16.357 -6.670 5.173 1.00 89.00 107 ARG A C 1
ATOM 846 O O . ARG A 1 107 ? -17.362 -6.681 5.869 1.00 89.00 107 ARG A O 1
ATOM 853 N N . ALA A 1 108 ? -15.823 -7.782 4.667 1.00 87.19 108 ALA A N 1
ATOM 854 C CA . ALA A 1 108 ? -16.413 -9.107 4.843 1.00 87.19 108 ALA A CA 1
ATOM 855 C C . ALA A 1 108 ? -16.591 -9.500 6.322 1.00 87.19 108 ALA A C 1
ATOM 857 O O . ALA A 1 108 ? -17.564 -10.190 6.643 1.00 87.19 108 ALA A O 1
ATOM 858 N N . ARG A 1 109 ? -15.688 -9.025 7.194 1.00 87.44 109 ARG A N 1
ATOM 859 C CA . ARG A 1 109 ? -15.670 -9.284 8.641 1.00 87.44 109 ARG A CA 1
ATOM 860 C C . ARG A 1 109 ? -16.467 -8.264 9.451 1.00 87.44 109 ARG A C 1
ATOM 862 O O . ARG A 1 109 ? -17.034 -8.623 10.471 1.00 87.44 109 ARG A O 1
ATOM 869 N N . ASN A 1 110 ? -16.554 -7.023 8.976 1.00 87.25 110 ASN A N 1
ATOM 870 C CA . ASN A 1 110 ? -17.160 -5.906 9.706 1.00 87.25 110 ASN A CA 1
ATOM 871 C C . ASN A 1 110 ? -18.486 -5.436 9.078 1.00 87.25 110 ASN A C 1
ATOM 873 O O . ASN A 1 110 ? -18.769 -4.244 9.066 1.00 87.25 110 ASN A O 1
ATOM 877 N N . ARG A 1 111 ? -19.292 -6.352 8.516 1.00 80.06 111 ARG A N 1
ATOM 878 C CA . ARG A 1 111 ? -20.545 -5.993 7.819 1.00 80.06 111 ARG A CA 1
ATOM 879 C C . ARG A 1 111 ? -21.525 -5.224 8.707 1.00 80.06 111 ARG A C 1
ATOM 881 O O . ARG A 1 111 ? -21.990 -4.178 8.290 1.00 80.06 111 ARG A O 1
ATOM 888 N N . SER A 1 112 ? -21.761 -5.696 9.931 1.00 80.31 112 SER A N 1
ATOM 889 C CA . SER A 1 112 ? -22.685 -5.045 10.869 1.00 80.31 112 SER A CA 1
ATOM 890 C C . SER A 1 112 ? -22.261 -3.619 11.222 1.00 80.31 112 SER A C 1
ATOM 892 O O . SER A 1 112 ? -23.087 -2.722 11.211 1.00 80.31 112 SER A O 1
ATOM 894 N N . ALA A 1 113 ? -20.966 -3.398 11.461 1.00 77.19 113 ALA A N 1
ATOM 895 C CA . ALA A 1 113 ? -20.436 -2.068 11.761 1.00 77.19 113 ALA A CA 1
ATOM 896 C C . ALA A 1 113 ? -20.427 -1.145 10.529 1.00 77.19 113 ALA A C 1
ATOM 898 O O . ALA A 1 113 ? -20.574 0.061 10.657 1.00 77.19 113 ALA A O 1
ATOM 899 N N . ALA A 1 114 ? -20.240 -1.697 9.325 1.00 69.62 114 ALA A N 1
ATOM 900 C CA . ALA A 1 114 ? -20.235 -0.907 8.093 1.00 69.62 114 ALA A CA 1
ATOM 901 C C . ALA A 1 114 ? -21.635 -0.404 7.709 1.00 69.62 114 ALA A C 1
ATOM 903 O O . ALA A 1 114 ? -21.754 0.662 7.106 1.00 69.62 114 ALA A O 1
ATOM 904 N N . ASP A 1 115 ? -22.673 -1.173 8.039 1.00 73.44 115 ASP A N 1
ATOM 905 C CA . ASP A 1 115 ? -24.058 -0.788 7.783 1.00 73.44 115 ASP A CA 1
ATOM 906 C C . ASP A 1 115 ? -24.517 0.313 8.767 1.00 73.44 115 ASP A C 1
ATOM 908 O O . ASP A 1 115 ? -25.208 1.234 8.347 1.00 73.44 115 ASP A O 1
ATOM 912 N N . GLU A 1 116 ? -24.057 0.283 10.028 1.00 69.62 116 GLU A N 1
ATOM 913 C CA . GLU A 1 116 ? -24.345 1.309 11.055 1.00 69.62 116 GLU A CA 1
ATOM 914 C C . GLU A 1 116 ? -23.785 2.702 10.708 1.00 69.62 116 GLU A C 1
ATOM 916 O O . GLU A 1 116 ? -24.446 3.704 10.954 1.00 69.62 116 GLU A O 1
ATOM 921 N N . ASP A 1 117 ? -22.598 2.778 10.098 1.00 62.47 117 ASP A N 1
ATOM 922 C CA . ASP A 1 117 ? -21.973 4.052 9.698 1.00 62.47 117 ASP A CA 1
ATOM 923 C C . ASP A 1 117 ? -22.579 4.653 8.403 1.00 62.47 117 ASP A C 1
ATOM 925 O O . ASP A 1 117 ? -22.185 5.744 7.981 1.00 62.47 117 ASP A O 1
ATOM 929 N N . SER A 1 118 ? -23.481 3.930 7.724 1.00 59.75 118 SER A N 1
ATOM 930 C CA . SER A 1 118 ? -24.043 4.313 6.415 1.00 59.75 118 SER A CA 1
ATOM 931 C C . SER A 1 118 ? -25.421 4.997 6.485 1.00 59.75 118 SER A C 1
ATOM 933 O O . SER A 1 118 ? -25.908 5.445 5.441 1.00 59.75 118 SER A O 1
ATOM 935 N N . GLU A 1 119 ? -26.046 5.061 7.667 1.00 49.50 119 GLU A N 1
ATOM 936 C CA . GLU A 1 119 ? -27.327 5.749 7.940 1.00 49.50 119 GLU A CA 1
ATOM 937 C C . GLU A 1 119 ? -27.125 7.177 8.474 1.00 49.50 119 GLU A C 1
ATOM 939 O O . GLU A 1 119 ? -27.921 8.061 8.071 1.00 49.50 119 GLU A O 1
#

Sequence (119 aa):
MWAGSMRFMSEILAAAIAGLIAIAVALLAQRHQFQQFKEGLRTQYMAEAAIGELLDGDHDMRSFDVIRRRVGGFSDNDLRQLLVRSGAVRFYRDLGTPREVELWGLRARNRSAADEDSE

Solvent-accessible surface area (backbone atoms only — not comparable to full-atom values): 6819 Å² total; per-residue (Å²): 135,68,71,63,63,56,50,56,53,50,51,54,51,51,51,52,51,51,51,52,52,52,52,53,51,50,58,54,49,53,58,55,54,54,50,57,54,51,54,53,53,54,51,50,56,53,47,28,52,52,50,38,57,66,40,69,45,99,50,72,58,43,44,52,71,59,50,49,72,70,69,49,102,58,54,80,68,55,47,51,52,42,38,47,73,45,47,31,44,81,47,76,42,79,79,88,50,104,57,67,44,54,29,38,22,35,41,90,81,40,48,74,63,55,56,66,78,70,116

Mean predicted aligned error: 12.41 Å

pLDDT: mean 80.05, std 12.75, range [49.5, 95.0]

Nearest PDB structures (foldseek):
  5x11-assembly3_D  TM=5.528E-01  e=7.723E-02  Bacillus spizizenii str. W23
  5x11-assembly4_H  TM=5.759E-01  e=1.732E-01  Bacillus spizizenii str. W23
  3w6j-assembly2_E  TM=5.615E-01  e=1.732E-01  Geobacillus stearothermophilus
  1t6s-assembly1_A  TM=5.772E-01  e=1.954E+00  Chlorobaculum tepidum TLS
  4i98-assembly1_B  TM=5.668E-01  e=7.019E+00  Streptococcus pneumoniae P1031

Radius of gyration: 27.54 Å; Cα contacts (8 Å, |Δi|>4): 87; chains: 1; bounding box: 53×36×86 Å